Protein AF-A0A958Z8A8-F1 (afdb_monomer_lite)

Structure (mmCIF, N/CA/C/O backbone):
data_AF-A0A958Z8A8-F1
#
_entry.id   AF-A0A958Z8A8-F1
#
loop_
_atom_site.group_PDB
_atom_site.id
_atom_site.type_symbol
_atom_site.label_atom_id
_atom_site.label_alt_id
_atom_site.label_comp_id
_atom_site.label_asym_id
_atom_site.label_entity_id
_atom_site.label_seq_id
_atom_site.pdbx_PDB_ins_code
_atom_site.Cartn_x
_atom_site.Cartn_y
_atom_site.Cartn_z
_atom_site.occupancy
_atom_site.B_iso_or_equiv
_atom_site.auth_seq_id
_atom_site.auth_comp_id
_atom_site.auth_asym_id
_atom_site.auth_atom_id
_atom_site.pdbx_PDB_model_num
ATOM 1 N N . MET A 1 1 ? -38.952 27.092 67.601 1.00 54.75 1 MET A N 1
ATOM 2 C CA . MET A 1 1 ? -40.073 27.244 66.637 1.00 54.75 1 MET A CA 1
ATOM 3 C C . MET A 1 1 ? -39.727 26.847 65.192 1.00 54.75 1 MET A C 1
ATOM 5 O O . MET A 1 1 ? -40.662 26.666 64.426 1.00 54.75 1 MET A O 1
ATOM 9 N N . LYS A 1 2 ? -38.445 26.691 64.802 1.00 58.69 2 LYS A N 1
ATOM 10 C CA . LYS A 1 2 ? -38.044 26.308 63.429 1.00 58.69 2 LYS A CA 1
ATOM 11 C C . LYS A 1 2 ? -38.071 24.785 63.187 1.00 58.69 2 LYS A C 1
ATOM 13 O O . LYS A 1 2 ? -38.668 24.362 62.208 1.00 58.69 2 LYS A O 1
ATOM 18 N N . ASP A 1 3 ? -37.629 23.976 64.154 1.00 65.19 3 ASP A N 1
ATOM 19 C CA . ASP A 1 3 ? -37.577 22.502 64.030 1.00 65.19 3 ASP A CA 1
ATOM 20 C C . ASP A 1 3 ? -38.925 21.807 63.790 1.00 65.19 3 ASP A C 1
ATOM 22 O O . ASP A 1 3 ? -38.991 20.721 63.217 1.00 65.19 3 ASP A O 1
ATOM 26 N N . HIS A 1 4 ? -40.028 22.409 64.242 1.00 68.25 4 HIS A N 1
ATOM 27 C CA . HIS A 1 4 ? -41.357 21.831 64.040 1.00 68.25 4 HIS A CA 1
ATOM 28 C C . HIS A 1 4 ? -41.842 21.989 62.597 1.00 68.25 4 HIS A C 1
ATOM 30 O O . HIS A 1 4 ? -42.572 21.128 62.119 1.00 68.25 4 HIS A O 1
ATOM 36 N N . LYS A 1 5 ? -41.426 23.050 61.892 1.00 74.06 5 LYS A N 1
ATOM 37 C CA . LYS A 1 5 ? -41.806 23.262 60.489 1.00 74.06 5 LYS A CA 1
ATOM 38 C C . LYS A 1 5 ? -41.073 22.303 59.556 1.00 74.06 5 LYS A C 1
ATOM 40 O O . LYS A 1 5 ? -41.696 21.771 58.645 1.00 74.06 5 LYS A O 1
ATOM 45 N N . ASP A 1 6 ? -39.800 22.033 59.827 1.00 79.12 6 ASP A N 1
ATOM 46 C CA . ASP A 1 6 ? -38.992 21.128 59.004 1.00 79.12 6 ASP A CA 1
ATOM 47 C C . ASP A 1 6 ? -39.490 19.679 59.111 1.00 79.12 6 ASP A C 1
ATOM 49 O O . ASP A 1 6 ? -39.632 18.995 58.100 1.00 79.12 6 ASP A O 1
ATOM 53 N N . LYS A 1 7 ? -39.896 19.243 60.313 1.00 81.56 7 LYS A N 1
ATOM 54 C CA . LYS A 1 7 ? -40.525 17.925 60.524 1.00 81.56 7 LYS A CA 1
ATOM 55 C C . LYS A 1 7 ? -41.878 17.774 59.829 1.00 81.56 7 LYS A C 1
ATOM 57 O O . LYS A 1 7 ? -42.217 16.686 59.369 1.00 81.56 7 LYS A O 1
ATOM 62 N N . GLU A 1 8 ? -42.674 18.838 59.779 1.00 84.06 8 GLU A N 1
ATOM 63 C CA . GLU A 1 8 ? -43.956 18.832 59.066 1.00 84.06 8 GLU A CA 1
ATOM 64 C C . GLU A 1 8 ? -43.733 18.788 57.545 1.00 84.06 8 GLU A C 1
ATOM 66 O O . GLU A 1 8 ? -44.413 18.034 56.853 1.00 84.06 8 GLU A O 1
ATOM 71 N N . LEU A 1 9 ? -42.730 19.507 57.028 1.00 85.25 9 LEU A N 1
ATOM 72 C CA . LEU A 1 9 ? -42.328 19.441 55.618 1.00 85.25 9 LEU A CA 1
ATOM 73 C C . LEU A 1 9 ? -41.820 18.049 55.229 1.00 85.25 9 LEU A C 1
ATOM 75 O O . LEU A 1 9 ? -42.236 17.512 54.204 1.00 85.25 9 LEU A O 1
ATOM 79 N N . GLU A 1 10 ? -40.988 17.429 56.061 1.00 85.19 10 GLU A N 1
ATOM 80 C CA . GLU A 1 10 ? -40.496 16.069 55.832 1.00 85.19 10 GLU A CA 1
ATOM 81 C C . GLU A 1 10 ? -41.640 15.043 55.835 1.00 85.19 10 GLU A C 1
ATOM 83 O O . GLU A 1 10 ? -41.713 14.182 54.956 1.00 85.19 10 GLU A O 1
ATOM 88 N N . LYS A 1 11 ? -42.602 15.177 56.760 1.00 87.44 11 LYS A N 1
ATOM 89 C CA . LYS A 1 11 ? -43.818 14.350 56.764 1.00 87.44 11 LYS A CA 1
ATOM 90 C C . LYS A 1 11 ? -44.654 14.543 55.504 1.00 87.44 11 LYS A C 1
ATOM 92 O O . LYS A 1 11 ? -45.176 13.557 54.993 1.00 87.44 11 LYS A O 1
ATOM 97 N N . LEU A 1 12 ? -44.787 15.771 55.002 1.00 86.25 12 LEU A N 1
ATOM 98 C CA . LEU A 1 12 ? -45.512 16.052 53.761 1.00 86.25 12 LEU A CA 1
ATOM 99 C C . LEU A 1 12 ? -44.819 15.415 52.552 1.00 86.25 12 LEU A C 1
ATOM 101 O O . LEU A 1 12 ? -45.485 14.746 51.766 1.00 86.25 12 LEU A O 1
ATOM 105 N N . VAL A 1 13 ? -43.495 15.547 52.439 1.00 84.75 13 VAL A N 1
ATOM 106 C CA . VAL A 1 13 ? -42.701 14.923 51.366 1.00 84.75 13 VAL A CA 1
ATOM 107 C C . VAL A 1 13 ? -42.803 13.401 51.421 1.00 84.75 13 VAL A C 1
ATOM 109 O O . VAL A 1 13 ? -43.057 12.767 50.401 1.00 84.75 13 VAL A O 1
ATOM 112 N N . ASN A 1 14 ? -42.681 12.809 52.609 1.00 82.88 14 ASN A N 1
ATOM 113 C CA . ASN A 1 14 ? -42.784 11.363 52.780 1.00 82.88 14 ASN A CA 1
ATOM 114 C C . ASN A 1 14 ? -44.198 10.858 52.448 1.00 82.88 14 ASN A C 1
ATOM 116 O O . ASN A 1 14 ? -44.354 9.840 51.784 1.00 82.88 14 ASN A O 1
ATOM 120 N N . LYS A 1 15 ? -45.245 11.602 52.827 1.00 81.75 15 LYS A N 1
ATOM 121 C CA . LYS A 1 15 ? -46.630 11.254 52.483 1.00 81.75 15 LYS A CA 1
ATOM 122 C C . LYS A 1 15 ? -46.876 11.343 50.974 1.00 81.75 15 LYS A C 1
ATOM 124 O O . LYS A 1 15 ? -47.519 10.463 50.416 1.00 81.75 15 LYS A O 1
ATOM 129 N N . LEU A 1 16 ? -46.331 12.364 50.309 1.00 80.94 16 LEU A N 1
ATOM 130 C CA . LEU A 1 16 ? -46.394 12.501 48.851 1.00 80.94 16 LEU A CA 1
ATOM 131 C C . LEU A 1 16 ? -45.656 11.352 48.146 1.00 80.94 16 LEU A C 1
ATOM 133 O O . LEU A 1 16 ? -46.233 10.730 47.260 1.00 80.94 16 LEU A O 1
ATOM 137 N N . MET A 1 17 ? -44.446 10.999 48.592 1.00 78.69 17 MET A N 1
ATOM 138 C CA . MET A 1 17 ? -43.692 9.860 48.047 1.00 78.69 17 MET A CA 1
ATOM 139 C C . MET A 1 17 ? -44.364 8.504 48.304 1.00 78.69 17 MET A C 1
ATOM 141 O O . MET A 1 17 ? -44.259 7.614 47.471 1.00 78.69 17 MET A O 1
ATOM 145 N N . GLN A 1 18 ? -45.055 8.329 49.434 1.00 75.69 18 GLN A N 1
ATOM 146 C CA . GLN A 1 18 ? -45.794 7.095 49.739 1.00 75.69 18 GLN A CA 1
ATOM 147 C C . GLN A 1 18 ? -47.075 6.945 48.909 1.00 75.69 18 GLN A C 1
ATOM 149 O O . GLN A 1 18 ? -47.513 5.823 48.660 1.00 75.69 18 GLN A O 1
ATOM 154 N N . HIS A 1 19 ? -47.696 8.059 48.509 1.00 67.56 19 HIS A N 1
ATOM 155 C CA . HIS A 1 19 ? -48.904 8.055 47.682 1.00 67.56 19 HIS A CA 1
ATOM 156 C C . HIS A 1 19 ? -48.614 7.959 46.182 1.00 67.56 19 HIS A C 1
ATOM 158 O O . HIS A 1 19 ? -49.502 7.578 45.419 1.00 67.56 19 HIS A O 1
ATOM 164 N N . GLU A 1 20 ? -47.389 8.253 45.750 1.00 64.44 20 GLU A N 1
ATOM 165 C CA . GLU A 1 20 ? -46.950 7.904 44.408 1.00 64.44 20 GLU A CA 1
ATOM 166 C C . GLU A 1 20 ? -46.591 6.417 44.363 1.00 64.44 20 GLU A C 1
ATOM 168 O O . GLU A 1 20 ? -45.597 5.964 44.926 1.00 64.44 20 GLU A O 1
ATOM 173 N N . THR A 1 21 ? -47.404 5.622 43.664 1.00 60.75 21 THR A N 1
ATOM 174 C 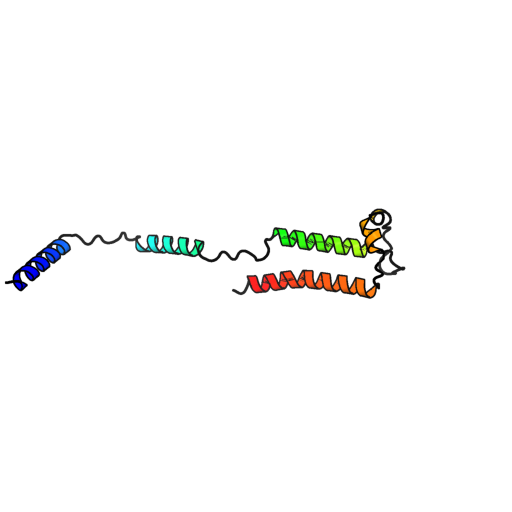CA . THR A 1 21 ? -47.003 4.271 43.263 1.00 60.75 21 THR A CA 1
ATOM 175 C C . THR A 1 21 ? -45.671 4.368 42.533 1.00 60.75 21 THR A C 1
ATOM 177 O O . THR A 1 21 ? -45.612 4.982 41.464 1.00 60.75 21 THR A O 1
ATOM 180 N N . LEU A 1 22 ? -44.626 3.765 43.110 1.00 62.62 22 LEU A N 1
ATOM 181 C CA . LEU A 1 22 ? -43.317 3.589 42.489 1.00 62.62 22 LEU A CA 1
ATOM 182 C C . LEU A 1 22 ? -43.540 3.088 41.063 1.00 62.62 22 LEU A C 1
ATOM 184 O O . LEU A 1 22 ? -43.893 1.923 40.864 1.00 62.62 22 LEU A O 1
ATOM 188 N N . LYS A 1 23 ? -43.385 3.980 40.075 1.00 60.25 23 LYS A N 1
ATOM 189 C CA . LYS A 1 23 ? -43.434 3.614 38.661 1.00 60.25 23 LYS A CA 1
ATOM 190 C C . LYS A 1 23 ? -42.274 2.668 38.436 1.00 60.25 23 LYS A C 1
ATOM 192 O O . LYS A 1 23 ? -41.131 3.087 38.273 1.00 60.25 23 LYS A O 1
ATOM 197 N N . THR A 1 24 ? -42.573 1.381 38.515 1.00 64.88 24 THR A N 1
ATOM 198 C CA . THR A 1 24 ? -41.605 0.343 38.231 1.00 64.88 24 THR A CA 1
ATOM 199 C C . THR A 1 24 ? -41.271 0.509 36.756 1.00 64.88 24 THR A C 1
ATOM 201 O O . THR A 1 24 ? -42.197 0.627 35.942 1.00 64.88 24 THR A O 1
ATOM 204 N N . PRO A 1 25 ? -39.985 0.620 36.393 1.00 67.81 25 PRO A N 1
ATOM 205 C CA . PRO A 1 25 ? -39.621 0.667 34.990 1.00 67.81 25 PRO A CA 1
ATOM 206 C C . PRO A 1 25 ? -40.247 -0.535 34.275 1.00 67.81 25 PRO A C 1
ATOM 208 O O . PRO A 1 25 ? -40.462 -1.586 34.886 1.00 67.81 25 PRO A O 1
ATOM 211 N N . SER A 1 26 ? -40.577 -0.375 32.991 1.00 75.88 26 SER A N 1
ATOM 212 C CA . SER A 1 26 ? -41.045 -1.515 32.205 1.00 75.88 26 SER A CA 1
ATOM 213 C C . SER A 1 26 ? -40.016 -2.643 32.296 1.00 75.88 26 SER A C 1
ATOM 215 O O . SER A 1 26 ? -38.818 -2.380 32.434 1.00 75.88 26 SER A O 1
ATOM 217 N N . GLN A 1 27 ? -40.473 -3.895 32.222 1.00 75.06 27 GLN A N 1
ATOM 218 C CA . GLN A 1 27 ? -39.586 -5.063 32.303 1.00 75.06 27 GLN A CA 1
ATOM 219 C C . GLN A 1 27 ? -38.414 -4.967 31.305 1.00 75.06 27 GLN A C 1
ATOM 221 O O . GLN A 1 27 ? -37.305 -5.381 31.620 1.00 75.06 27 GLN A O 1
ATOM 226 N N . ASP A 1 28 ? -38.632 -4.290 30.173 1.00 79.00 28 ASP A N 1
ATOM 227 C CA . ASP A 1 28 ? -37.653 -4.111 29.099 1.00 79.00 28 ASP A CA 1
ATOM 228 C C . ASP A 1 28 ? -36.863 -2.791 29.162 1.00 79.00 28 ASP A C 1
ATOM 230 O O . ASP A 1 28 ? -36.161 -2.447 28.207 1.00 79.00 28 ASP A O 1
ATOM 234 N N . PHE A 1 29 ? -36.995 -1.985 30.219 1.00 79.31 29 PHE A N 1
ATOM 235 C CA . PHE A 1 29 ? -36.325 -0.681 30.305 1.00 79.31 29 PHE A CA 1
ATOM 236 C C . PHE A 1 29 ? -34.803 -0.833 30.254 1.00 79.31 29 PHE A C 1
ATOM 238 O O . PHE A 1 29 ? -34.139 -0.200 29.433 1.00 79.31 29 PHE A O 1
ATOM 245 N N . THR A 1 30 ? -34.260 -1.724 31.084 1.00 85.12 30 THR A N 1
ATOM 246 C CA . THR A 1 30 ? -32.823 -2.010 31.136 1.00 85.12 30 THR A CA 1
ATOM 247 C C . THR A 1 30 ? -32.326 -2.548 29.798 1.00 85.12 30 THR A C 1
ATOM 249 O O . THR A 1 30 ? -31.315 -2.074 29.285 1.00 85.12 30 THR A O 1
ATOM 252 N N . ASP A 1 31 ? -33.077 -3.453 29.173 1.00 82.31 31 ASP A N 1
ATOM 253 C CA . ASP A 1 31 ? -32.711 -4.017 27.875 1.00 82.31 31 ASP A CA 1
ATOM 254 C C . ASP A 1 31 ? -32.735 -2.978 26.757 1.00 82.31 31 ASP A C 1
ATOM 256 O O . ASP A 1 31 ? -31.904 -3.033 25.852 1.00 82.31 31 ASP A O 1
ATOM 260 N N . ASN A 1 32 ? -33.672 -2.029 26.784 1.00 84.19 32 ASN A N 1
ATOM 261 C CA . ASN A 1 32 ? -33.720 -0.945 25.806 1.00 84.19 32 ASN A CA 1
ATOM 262 C C . ASN A 1 32 ? -32.586 0.059 26.012 1.00 84.19 32 ASN A C 1
ATOM 264 O O . ASN A 1 32 ? -31.975 0.486 25.032 1.00 84.19 32 ASN A O 1
ATOM 268 N N . VAL A 1 33 ? -32.263 0.397 27.263 1.00 85.50 33 VAL A N 1
ATOM 269 C CA . VAL A 1 33 ? -31.148 1.292 27.597 1.00 85.50 33 VAL A CA 1
ATOM 270 C C . VAL A 1 33 ? -29.815 0.657 27.202 1.00 85.50 33 VAL A C 1
ATOM 272 O O . VAL A 1 33 ? -29.035 1.289 26.493 1.00 85.50 33 VAL A O 1
ATOM 275 N N . ILE A 1 34 ? -29.578 -0.608 27.561 1.00 84.38 34 ILE A N 1
ATOM 276 C CA . ILE A 1 34 ? -28.357 -1.337 27.188 1.00 84.38 34 ILE A CA 1
ATOM 277 C C . ILE A 1 34 ? -28.268 -1.507 25.669 1.00 84.38 34 ILE A C 1
ATOM 279 O O . ILE A 1 34 ? -27.194 -1.301 25.106 1.00 84.38 34 ILE A O 1
ATOM 283 N N . ARG A 1 35 ? -29.376 -1.809 24.976 1.00 83.12 35 ARG A N 1
ATOM 284 C CA . ARG A 1 35 ? -29.398 -1.852 23.502 1.00 83.12 35 ARG A CA 1
ATOM 285 C C . ARG A 1 35 ? -29.015 -0.509 22.892 1.00 83.12 35 ARG A C 1
ATOM 287 O O . ARG A 1 35 ? -28.184 -0.483 21.988 1.00 83.12 35 ARG A O 1
ATOM 294 N N . HIS A 1 36 ? -29.565 0.596 23.395 1.00 80.81 36 HIS A N 1
ATOM 295 C CA . HIS A 1 36 ? -29.224 1.931 22.903 1.00 80.81 36 HIS A CA 1
ATOM 296 C C . HIS A 1 36 ? -27.752 2.270 23.158 1.00 80.81 36 HIS A C 1
ATOM 298 O O . HIS A 1 36 ? -27.064 2.711 22.239 1.00 80.81 36 HIS A O 1
ATOM 304 N N . ILE A 1 37 ? -27.245 1.996 24.362 1.00 80.00 37 ILE A N 1
ATOM 305 C CA . ILE A 1 37 ? -25.838 2.219 24.719 1.00 80.00 37 ILE A CA 1
ATOM 306 C C . ILE A 1 37 ? -24.925 1.394 23.813 1.00 80.00 37 ILE A C 1
ATOM 308 O O . ILE A 1 37 ? -24.021 1.960 23.208 1.00 80.00 37 ILE A O 1
ATOM 312 N N . LYS A 1 38 ? -25.220 0.106 23.620 1.00 77.19 38 LYS A N 1
ATOM 313 C CA . LYS A 1 38 ? -24.437 -0.780 22.754 1.00 77.19 38 LYS A CA 1
ATOM 314 C C . LYS A 1 38 ? -24.454 -0.324 21.297 1.00 77.19 38 LYS A C 1
ATOM 316 O O . LYS A 1 38 ? -23.410 -0.281 20.669 1.00 77.19 38 LYS A O 1
ATOM 321 N N . THR A 1 39 ? -25.596 0.126 20.768 1.00 71.69 39 THR A N 1
ATOM 322 C CA . THR A 1 39 ? -2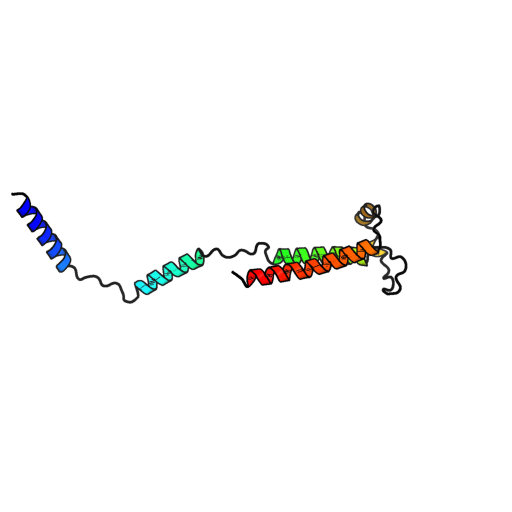5.645 0.684 19.402 1.00 71.69 39 THR A CA 1
ATOM 323 C C . THR A 1 39 ? -24.904 2.012 19.253 1.00 71.69 39 THR A C 1
ATOM 325 O O . THR A 1 39 ? -24.402 2.313 18.171 1.00 71.69 39 THR A O 1
ATOM 328 N N . LEU A 1 40 ? -24.836 2.831 20.306 1.00 69.06 40 LEU A N 1
ATOM 329 C CA . LEU A 1 40 ? -24.053 4.066 20.307 1.00 69.06 40 LEU A CA 1
ATOM 330 C C . LEU A 1 40 ? -22.558 3.770 20.445 1.00 69.06 40 LEU A C 1
ATOM 332 O O . LEU A 1 40 ? -21.756 4.448 19.808 1.00 69.06 40 LEU A O 1
ATOM 336 N N . GLU A 1 41 ? -22.199 2.753 21.223 1.00 66.06 41 GLU A N 1
ATOM 337 C CA . GLU A 1 41 ? -20.839 2.252 21.396 1.00 66.06 41 GLU A CA 1
ATOM 338 C C . GLU A 1 41 ? -20.331 1.553 20.133 1.00 66.06 41 GLU A C 1
ATOM 340 O O . GLU A 1 41 ? -19.246 1.886 19.690 1.00 66.06 41 GLU A O 1
ATOM 345 N N . ASP A 1 42 ? -21.133 0.732 19.452 1.00 63.06 42 ASP A N 1
ATOM 346 C CA . ASP A 1 42 ? -20.801 0.138 18.146 1.00 63.06 42 ASP A CA 1
ATOM 347 C C . ASP A 1 42 ? -20.624 1.207 17.052 1.00 63.06 42 ASP A C 1
ATOM 349 O O . ASP A 1 42 ? -19.813 1.055 16.140 1.00 63.06 42 ASP A O 1
ATOM 353 N N . LYS A 1 43 ? -21.356 2.327 17.145 1.00 59.78 43 LYS A N 1
ATOM 354 C CA . LYS A 1 43 ? -21.174 3.494 16.260 1.00 59.78 43 LYS A CA 1
ATOM 355 C C . LYS A 1 43 ? -19.945 4.338 16.619 1.00 59.78 43 LYS A C 1
ATOM 357 O O . LYS A 1 43 ? -19.451 5.065 15.758 1.00 59.78 43 LYS A O 1
ATOM 362 N N . LYS A 1 44 ? -19.482 4.282 17.873 1.00 55.44 44 LYS A N 1
ATOM 363 C CA . LYS A 1 44 ? -18.289 4.986 18.382 1.00 55.44 44 LYS A CA 1
ATOM 364 C C . LYS A 1 44 ? -17.033 4.127 18.369 1.00 55.44 44 LYS A C 1
ATOM 366 O O . LYS A 1 44 ? -15.943 4.695 18.420 1.00 55.44 44 LYS A O 1
ATOM 371 N N . ALA A 1 45 ? -17.179 2.805 18.314 1.00 55.34 45 ALA A N 1
ATOM 372 C CA . ALA A 1 45 ? -16.107 1.864 18.088 1.00 55.34 45 ALA A CA 1
ATOM 373 C C . ALA A 1 45 ? -15.441 2.352 16.818 1.00 55.34 45 ALA A C 1
ATOM 375 O O . ALA A 1 45 ? -16.070 2.445 15.764 1.00 55.34 45 ALA A O 1
ATOM 376 N N . THR A 1 46 ? -14.206 2.811 16.977 1.00 53.94 46 THR A N 1
ATOM 377 C CA . THR A 1 46 ? -13.388 3.370 15.919 1.00 53.94 46 THR A CA 1
ATOM 378 C C . THR A 1 46 ? -13.362 2.348 14.799 1.00 53.94 46 THR A C 1
ATOM 380 O O . THR A 1 46 ? -12.603 1.383 14.867 1.00 53.94 46 THR A O 1
ATOM 383 N N . ALA A 1 47 ? -14.253 2.506 13.817 1.00 58.69 47 ALA A N 1
ATOM 384 C CA . ALA A 1 47 ? -14.326 1.613 12.683 1.00 58.69 47 ALA A CA 1
ATOM 385 C C . ALA A 1 47 ? -12.937 1.668 12.073 1.00 58.69 47 ALA A C 1
ATOM 387 O O . ALA A 1 47 ? -12.514 2.736 11.622 1.00 58.69 47 ALA A O 1
ATOM 388 N N . TYR A 1 48 ? -12.201 0.561 12.190 1.00 53.84 48 TYR A N 1
ATOM 389 C CA . TYR A 1 48 ? -10.808 0.479 11.794 1.00 53.84 48 TYR A CA 1
ATOM 390 C C . TYR A 1 48 ? -10.773 0.730 10.294 1.00 53.84 48 TYR A C 1
ATOM 392 O O . TYR A 1 48 ? -11.019 -0.157 9.475 1.00 53.84 48 TYR A O 1
ATOM 400 N N . LYS A 1 49 ? -10.600 1.999 9.926 1.00 56.66 49 LYS A N 1
ATOM 401 C CA . LYS A 1 49 ? -10.593 2.420 8.542 1.00 56.66 49 LYS A CA 1
ATOM 402 C C . LYS A 1 49 ? -9.256 1.922 8.021 1.00 56.66 49 LYS A C 1
ATOM 404 O O . LYS A 1 49 ? -8.227 2.387 8.511 1.00 56.66 49 LYS A O 1
ATOM 409 N N . PRO A 1 50 ? -9.240 0.946 7.101 1.00 62.06 50 PRO A N 1
ATOM 410 C CA . PRO A 1 50 ? -7.986 0.375 6.647 1.00 62.06 50 PRO A CA 1
ATOM 411 C C . PRO A 1 50 ? -7.101 1.514 6.137 1.00 62.06 50 PRO A C 1
ATOM 413 O O . PRO A 1 50 ? -7.558 2.303 5.306 1.00 62.06 50 PRO A O 1
ATOM 416 N N . LEU A 1 51 ? -5.858 1.594 6.640 1.00 63.06 51 LEU A N 1
ATOM 417 C CA . LEU A 1 51 ? -4.869 2.639 6.309 1.00 63.06 51 LEU A CA 1
ATOM 418 C C . LEU A 1 51 ? -4.776 2.899 4.798 1.00 63.06 51 LEU A C 1
ATOM 420 O O . LEU A 1 51 ? -4.506 4.015 4.367 1.00 63.06 51 LEU A O 1
ATOM 424 N N . ILE A 1 52 ? -5.030 1.861 3.998 1.00 67.12 52 ILE A N 1
ATOM 425 C CA . ILE A 1 52 ? -5.144 1.943 2.549 1.00 67.12 52 ILE A CA 1
ATOM 426 C C . ILE A 1 52 ? -6.448 1.244 2.119 1.00 67.12 52 ILE A C 1
ATOM 428 O O . ILE A 1 52 ? -6.579 0.026 2.323 1.00 67.12 52 ILE A O 1
ATOM 432 N N . PRO A 1 53 ? -7.412 1.962 1.511 1.00 76.00 53 PRO A N 1
ATOM 433 C CA . PRO A 1 53 ? -8.657 1.378 1.022 1.00 76.00 53 PRO A CA 1
ATOM 434 C C . PRO A 1 53 ? -8.392 0.326 -0.068 1.00 76.00 53 PRO A C 1
ATOM 436 O O . PRO A 1 53 ? -7.471 0.448 -0.874 1.00 76.00 53 PRO A O 1
ATOM 439 N N . LYS A 1 54 ? -9.224 -0.725 -0.105 1.00 73.19 54 LYS A N 1
ATOM 440 C CA . LYS A 1 54 ? -9.110 -1.880 -1.021 1.00 73.19 54 LYS A CA 1
ATOM 441 C C . LYS A 1 54 ? -8.825 -1.537 -2.502 1.00 73.19 54 LYS A C 1
ATOM 443 O O . LYS A 1 54 ? -7.974 -2.216 -3.070 1.00 73.19 54 LYS A O 1
ATOM 448 N N . PRO A 1 55 ? -9.435 -0.512 -3.134 1.00 77.94 55 PRO A N 1
ATOM 449 C CA . PRO A 1 55 ? -9.124 -0.174 -4.529 1.00 77.94 55 PRO A CA 1
ATOM 450 C C . PRO A 1 55 ? -7.689 0.330 -4.743 1.00 77.94 55 PRO A C 1
ATOM 452 O O . PRO A 1 55 ? -7.100 0.064 -5.786 1.00 77.94 55 PRO A O 1
ATOM 455 N N . ILE A 1 56 ? -7.089 1.000 -3.753 1.00 80.12 56 ILE A N 1
ATOM 456 C CA . ILE A 1 56 ? -5.718 1.522 -3.871 1.00 80.12 56 ILE A CA 1
ATOM 457 C C . ILE A 1 56 ? -4.696 0.377 -3.880 1.00 80.12 56 ILE A C 1
ATOM 459 O O . ILE A 1 56 ? -3.676 0.472 -4.555 1.00 80.12 56 ILE A O 1
ATOM 463 N N . TRP A 1 57 ? -4.999 -0.751 -3.229 1.00 78.19 57 TRP A N 1
ATOM 464 C CA . TRP A 1 57 ? -4.182 -1.965 -3.338 1.00 78.19 57 TRP A CA 1
ATOM 465 C C . TRP A 1 57 ? -4.184 -2.554 -4.747 1.00 78.19 57 TRP A C 1
ATOM 467 O O . TRP A 1 57 ? -3.131 -2.949 -5.240 1.00 78.19 57 TRP A O 1
ATOM 477 N N . ALA A 1 58 ? -5.349 -2.595 -5.399 1.00 79.12 58 ALA A N 1
ATOM 478 C CA . ALA A 1 58 ? -5.455 -3.074 -6.774 1.00 79.12 58 ALA A CA 1
ATOM 479 C C . ALA A 1 58 ? -4.700 -2.151 -7.744 1.00 79.12 58 ALA A C 1
ATOM 481 O O . ALA A 1 58 ? -3.987 -2.636 -8.618 1.00 79.12 58 ALA A O 1
ATOM 482 N N . LEU A 1 59 ? -4.791 -0.831 -7.540 1.00 84.81 59 LEU A N 1
ATOM 483 C CA . LEU A 1 59 ? -4.038 0.156 -8.316 1.00 84.81 59 LEU A CA 1
ATOM 484 C C . LEU A 1 59 ? -2.522 -0.010 -8.141 1.00 84.81 59 LEU A C 1
ATOM 486 O O . LEU A 1 59 ? -1.786 0.005 -9.126 1.00 84.81 59 LEU A O 1
ATOM 490 N N . LEU A 1 60 ? -2.055 -0.199 -6.903 1.00 82.44 60 LEU A N 1
ATOM 491 C CA . LEU A 1 60 ? -0.634 -0.390 -6.612 1.00 82.44 60 LEU A CA 1
ATOM 492 C C . LEU A 1 60 ? -0.105 -1.675 -7.262 1.00 82.44 60 LEU A C 1
ATOM 494 O O . LEU A 1 60 ? 0.944 -1.647 -7.897 1.00 82.44 60 LEU A O 1
ATOM 498 N N . ALA A 1 61 ? -0.862 -2.773 -7.168 1.00 81.56 61 ALA A N 1
ATOM 499 C CA . ALA A 1 61 ? -0.521 -4.030 -7.826 1.00 81.56 61 ALA A CA 1
ATOM 500 C C . ALA A 1 61 ? -0.475 -3.881 -9.355 1.00 81.56 61 ALA A C 1
ATOM 502 O O . ALA A 1 61 ? 0.486 -4.320 -9.980 1.00 81.56 61 ALA A O 1
ATOM 503 N N . ALA A 1 62 ? -1.464 -3.216 -9.959 1.00 84.44 62 ALA A N 1
ATOM 504 C CA . ALA A 1 62 ? -1.500 -2.977 -11.402 1.00 84.44 62 ALA A CA 1
ATOM 505 C C . ALA A 1 62 ? -0.314 -2.123 -11.881 1.00 84.44 62 ALA A C 1
ATOM 507 O O . ALA A 1 62 ? 0.320 -2.458 -12.879 1.00 84.44 62 ALA A O 1
ATOM 508 N N . CYS A 1 63 ? 0.025 -1.062 -11.143 1.00 83.56 63 CYS A N 1
ATOM 509 C CA . CYS A 1 63 ? 1.189 -0.223 -11.430 1.00 83.56 63 CYS A CA 1
ATOM 510 C C . CYS A 1 63 ? 2.485 -1.045 -11.390 1.00 83.56 63 CYS A C 1
ATOM 512 O O . CYS A 1 63 ? 3.322 -0.967 -12.288 1.00 83.56 63 CYS A O 1
ATOM 514 N N . PHE A 1 64 ? 2.606 -1.908 -10.386 1.00 81.38 64 PHE A N 1
ATOM 515 C CA . PHE A 1 64 ? 3.754 -2.782 -10.219 1.00 81.38 64 PHE A CA 1
ATOM 516 C C . PHE A 1 64 ? 3.910 -3.804 -11.343 1.00 81.38 64 PHE A C 1
ATOM 518 O O . PHE A 1 64 ? 5.002 -3.976 -11.880 1.00 81.38 64 PHE A O 1
ATOM 525 N N . VAL A 1 65 ? 2.807 -4.448 -11.731 1.00 83.62 65 VAL A N 1
ATOM 526 C CA . VAL A 1 65 ? 2.776 -5.365 -12.874 1.00 83.62 65 VAL A CA 1
ATOM 527 C C . VAL A 1 65 ? 3.123 -4.622 -14.163 1.00 83.62 65 VAL A C 1
ATOM 529 O O . VAL A 1 65 ? 3.889 -5.143 -14.965 1.00 83.62 65 VAL A O 1
ATOM 532 N N . GLY A 1 66 ? 2.637 -3.392 -14.345 1.00 82.75 66 GLY A N 1
ATOM 533 C CA . GLY A 1 66 ? 2.983 -2.558 -15.498 1.00 82.75 66 GLY A CA 1
ATOM 534 C C . GLY A 1 66 ? 4.484 -2.276 -15.593 1.00 82.75 66 GLY A C 1
ATOM 535 O O . GLY A 1 66 ? 5.074 -2.449 -16.657 1.00 82.75 66 GLY A O 1
ATOM 536 N N . ILE A 1 67 ? 5.120 -1.924 -14.472 1.00 77.38 67 ILE A N 1
ATOM 537 C CA . ILE A 1 67 ? 6.575 -1.717 -14.401 1.00 77.38 67 ILE A CA 1
ATOM 538 C C . ILE A 1 67 ? 7.319 -3.029 -14.676 1.00 77.38 67 ILE A C 1
ATOM 540 O O . ILE A 1 67 ? 8.276 -3.041 -15.444 1.00 77.38 67 ILE A O 1
ATOM 544 N N . PHE A 1 68 ? 6.868 -4.141 -14.096 1.00 75.56 68 PHE A N 1
ATOM 545 C CA . PHE A 1 68 ? 7.472 -5.454 -14.317 1.00 75.56 68 PHE A CA 1
ATOM 546 C C . PHE A 1 68 ? 7.416 -5.875 -15.791 1.00 75.56 68 PHE A C 1
ATOM 548 O O . PHE A 1 68 ? 8.434 -6.270 -16.355 1.00 75.56 68 PHE A O 1
ATOM 555 N N . LEU A 1 69 ? 6.254 -5.734 -16.432 1.00 77.12 69 LEU A N 1
ATOM 556 C CA . LEU A 1 69 ? 6.087 -6.002 -17.858 1.00 77.12 69 LEU A CA 1
ATOM 557 C C . LEU A 1 69 ? 6.982 -5.083 -18.694 1.00 77.12 69 LEU A C 1
ATOM 559 O O . LEU A 1 69 ? 7.648 -5.555 -19.608 1.00 77.12 69 LEU A O 1
ATOM 563 N N . PHE A 1 70 ? 7.059 -3.796 -18.357 1.00 71.12 70 PHE A N 1
ATOM 564 C CA . PHE A 1 70 ? 7.956 -2.868 -19.041 1.00 71.12 70 PHE A CA 1
ATOM 565 C C . PHE A 1 70 ? 9.430 -3.262 -18.895 1.00 71.12 70 PHE A C 1
ATOM 567 O O . PHE A 1 70 ? 10.182 -3.139 -19.850 1.00 71.12 70 PHE A O 1
ATOM 574 N N . LEU A 1 71 ? 9.856 -3.782 -17.744 1.00 70.00 71 LEU A N 1
ATOM 575 C CA . LEU A 1 71 ? 11.216 -4.293 -17.584 1.00 70.00 71 LEU A CA 1
ATOM 576 C C . LEU A 1 71 ? 11.441 -5.544 -18.451 1.00 70.00 71 LEU A C 1
ATOM 578 O O . LEU A 1 71 ? 12.375 -5.575 -19.248 1.00 70.00 71 LEU A O 1
ATOM 582 N N . VAL A 1 72 ? 10.580 -6.557 -18.328 1.00 67.31 72 VAL A N 1
ATOM 583 C CA . VAL A 1 72 ? 10.736 -7.840 -19.040 1.00 67.31 72 VAL A CA 1
ATOM 584 C C . VAL A 1 72 ? 10.680 -7.670 -20.562 1.00 67.31 72 VAL A C 1
ATOM 586 O O . VAL A 1 72 ? 11.475 -8.275 -21.272 1.00 67.31 72 VAL A O 1
ATOM 589 N N . PHE A 1 73 ? 9.762 -6.844 -21.064 1.00 67.94 73 PHE A N 1
ATOM 590 C CA 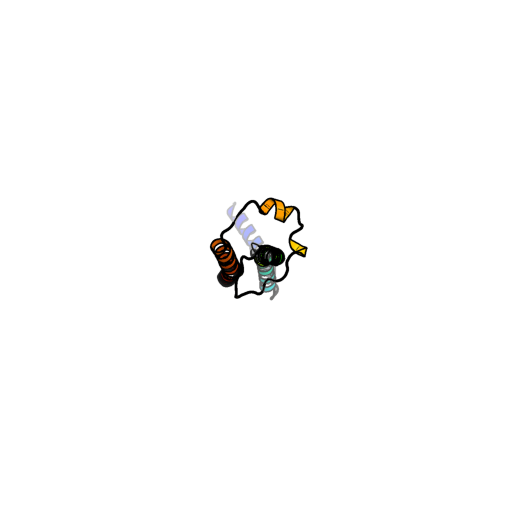. PHE A 1 73 ? 9.530 -6.662 -22.500 1.00 67.94 73 PHE A CA 1
ATOM 591 C C . PHE A 1 73 ? 10.242 -5.434 -23.087 1.00 67.94 73 PHE A C 1
ATOM 593 O O . PHE A 1 73 ? 10.549 -5.397 -24.273 1.00 67.94 73 PHE A O 1
ATOM 600 N N . GLY A 1 74 ? 10.507 -4.409 -22.285 1.00 58.44 74 GLY A N 1
ATOM 601 C CA . GLY A 1 74 ? 11.068 -3.130 -22.724 1.00 58.44 74 GLY A CA 1
ATOM 602 C C . GLY A 1 74 ? 12.568 -2.997 -22.494 1.00 58.44 74 GLY A C 1
ATOM 603 O O . GLY A 1 74 ? 13.050 -1.872 -22.401 1.00 58.44 74 GLY A O 1
ATOM 604 N N . THR A 1 75 ? 13.305 -4.105 -22.373 1.00 57.69 75 THR A N 1
ATOM 605 C CA . THR A 1 75 ? 14.773 -4.096 -22.425 1.00 57.69 75 THR A CA 1
ATOM 606 C C . THR A 1 75 ? 15.261 -4.903 -23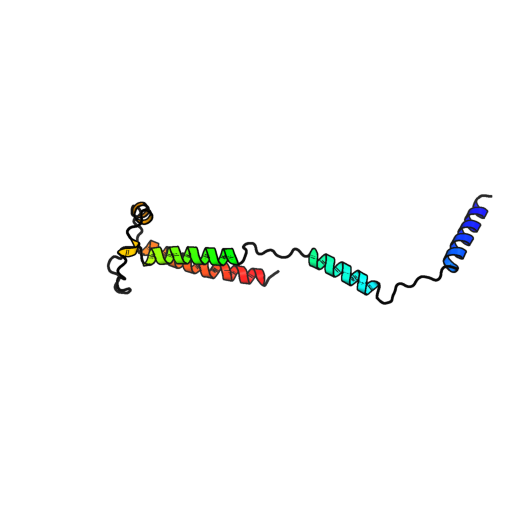.626 1.00 57.69 75 THR A C 1
ATOM 608 O O . THR A 1 75 ? 14.702 -5.965 -23.906 1.00 57.69 75 THR A O 1
ATOM 611 N N . PRO A 1 76 ? 16.290 -4.445 -24.367 1.00 54.50 76 PRO A N 1
ATOM 612 C CA . PRO A 1 76 ? 16.825 -5.200 -25.483 1.00 54.50 76 PRO A CA 1
ATOM 613 C C . PRO A 1 76 ? 17.736 -6.251 -24.855 1.00 54.50 76 PRO A C 1
ATOM 615 O O . PRO A 1 76 ? 18.840 -5.940 -24.397 1.00 54.50 76 PRO A O 1
ATOM 618 N N . SER A 1 77 ? 17.235 -7.475 -24.718 1.00 52.94 77 SER A N 1
ATOM 619 C CA . SER A 1 77 ? 18.011 -8.547 -24.110 1.00 52.94 77 SER A CA 1
ATOM 620 C C . SER A 1 77 ? 19.231 -8.852 -24.978 1.00 52.94 77 SER A C 1
ATOM 622 O O . SER A 1 77 ? 19.137 -9.216 -26.147 1.00 52.94 77 SER A O 1
ATOM 624 N N . GLN A 1 78 ? 20.408 -8.704 -24.371 1.00 51.50 78 GLN A N 1
ATOM 625 C CA . GLN A 1 78 ? 21.569 -9.487 -24.762 1.00 51.50 78 GLN A CA 1
ATOM 626 C C . GLN A 1 78 ? 21.185 -10.957 -24.556 1.00 51.50 78 GLN A C 1
ATOM 628 O O . GLN A 1 78 ? 20.665 -11.319 -23.494 1.00 51.50 78 GLN A O 1
ATOM 633 N N . GLU A 1 79 ? 21.373 -11.752 -25.605 1.00 50.62 79 GLU A N 1
ATOM 634 C CA . GLU A 1 79 ? 20.931 -13.138 -25.762 1.00 50.62 79 GLU A CA 1
ATOM 635 C C . GLU A 1 79 ? 20.938 -13.935 -24.451 1.00 50.62 79 GLU A C 1
ATOM 637 O O . GLU A 1 79 ? 21.979 -14.338 -23.935 1.00 50.62 79 GLU A O 1
ATOM 642 N N . SER A 1 80 ? 19.753 -14.148 -23.879 1.00 47.03 80 SER A N 1
ATOM 643 C CA . SER A 1 80 ? 19.577 -14.974 -22.687 1.00 47.03 80 SER A CA 1
ATOM 644 C C . SER A 1 80 ? 18.859 -16.254 -23.101 1.00 47.03 80 SER A C 1
ATOM 646 O O . SER A 1 80 ? 17.659 -16.262 -23.343 1.00 47.03 80 SER A O 1
ATOM 648 N N . THR A 1 81 ? 19.608 -17.356 -23.163 1.00 52.34 81 THR A N 1
ATOM 649 C CA . THR A 1 81 ? 19.218 -18.703 -23.638 1.00 52.34 81 THR A CA 1
ATOM 650 C C . THR A 1 81 ? 17.950 -19.298 -22.998 1.00 52.34 81 THR A C 1
ATOM 652 O O . THR A 1 81 ? 17.422 -20.294 -23.479 1.00 52.34 81 THR A O 1
ATOM 655 N N . TRP A 1 82 ? 17.443 -18.714 -21.914 1.00 53.72 82 TRP A N 1
ATOM 656 C CA . TRP A 1 82 ? 16.322 -19.229 -21.124 1.00 53.72 82 TRP A CA 1
ATOM 657 C C . TRP A 1 82 ? 14.974 -18.557 -21.431 1.00 53.72 82 TRP A C 1
ATOM 659 O O . TRP A 1 82 ? 13.943 -19.054 -20.981 1.00 53.72 82 TRP A O 1
ATOM 669 N N . MET A 1 83 ? 14.955 -17.462 -22.198 1.00 51.81 83 MET A N 1
ATOM 670 C CA . MET A 1 83 ? 13.722 -16.788 -22.605 1.00 51.81 83 MET A CA 1
ATOM 671 C C . MET A 1 83 ? 13.859 -16.387 -24.083 1.00 51.81 83 MET A C 1
ATOM 673 O O . MET A 1 83 ? 14.664 -15.508 -24.390 1.00 51.81 83 MET A O 1
ATOM 677 N N . PRO A 1 84 ? 13.150 -17.045 -25.024 1.00 50.16 84 PRO A N 1
ATOM 678 C CA . PRO A 1 84 ? 13.226 -16.680 -26.434 1.00 50.16 84 PRO A CA 1
ATOM 679 C C . PRO A 1 84 ? 12.793 -15.223 -26.572 1.00 50.16 84 PRO A C 1
ATOM 681 O O . PRO A 1 84 ? 11.735 -14.859 -26.059 1.00 50.16 84 PRO A O 1
ATOM 684 N N . ALA A 1 85 ? 13.625 -14.406 -27.222 1.00 51.31 85 ALA A N 1
ATOM 685 C CA . ALA A 1 85 ? 13.367 -12.993 -27.447 1.00 51.31 85 ALA A CA 1
ATOM 686 C C . ALA A 1 85 ? 11.965 -12.819 -28.049 1.00 51.31 85 ALA A C 1
ATOM 688 O O . ALA A 1 85 ? 11.712 -13.151 -29.206 1.00 51.31 85 ALA A O 1
ATOM 689 N N . MET A 1 86 ? 11.021 -12.353 -27.235 1.00 51.38 86 MET A N 1
ATOM 690 C CA . MET A 1 86 ? 9.729 -11.916 -27.734 1.00 51.38 86 MET A CA 1
ATOM 691 C C . MET A 1 86 ? 9.993 -10.588 -28.441 1.00 51.38 86 MET A C 1
ATOM 693 O O . MET A 1 86 ? 10.489 -9.659 -27.813 1.00 51.38 86 MET A O 1
ATOM 697 N N . ASN A 1 87 ? 9.740 -10.519 -29.750 1.00 50.28 87 ASN A N 1
ATOM 698 C CA . ASN A 1 87 ? 9.976 -9.316 -30.551 1.00 50.28 87 ASN A CA 1
ATOM 699 C C . ASN A 1 87 ? 9.191 -8.132 -29.965 1.00 50.28 87 ASN A C 1
ATOM 701 O O . ASN A 1 87 ? 7.960 -8.110 -30.010 1.00 50.28 87 ASN A O 1
ATOM 705 N N . THR A 1 88 ? 9.904 -7.154 -29.408 1.00 54.03 88 THR A N 1
ATOM 706 C CA . THR A 1 88 ? 9.341 -6.016 -28.663 1.00 54.03 88 THR A CA 1
ATOM 707 C C . THR A 1 88 ? 9.427 -4.690 -29.413 1.00 54.03 88 THR A C 1
ATOM 709 O O . THR A 1 88 ? 9.202 -3.633 -28.821 1.00 54.03 88 THR A O 1
ATOM 712 N N . ASP A 1 89 ? 9.642 -4.736 -30.734 1.00 55.19 89 ASP A N 1
ATOM 713 C CA . ASP A 1 89 ? 9.728 -3.553 -31.606 1.00 55.19 89 ASP A CA 1
ATOM 714 C C . ASP A 1 89 ? 8.516 -2.609 -31.483 1.00 55.19 89 ASP A C 1
ATOM 716 O O . ASP A 1 89 ? 8.646 -1.401 -31.654 1.00 55.19 89 ASP A O 1
ATOM 720 N N . VAL A 1 90 ? 7.339 -3.120 -31.107 1.00 55.16 90 VAL A N 1
ATOM 721 C CA . VAL A 1 90 ? 6.107 -2.317 -30.990 1.00 55.16 90 VAL A CA 1
ATOM 722 C C . VAL A 1 90 ? 6.042 -1.489 -29.694 1.00 55.16 90 VAL A C 1
ATOM 724 O O . VAL A 1 90 ? 5.357 -0.470 -29.652 1.00 55.16 90 VAL A O 1
ATOM 727 N N . LEU A 1 91 ? 6.752 -1.877 -28.627 1.00 54.53 91 LEU A N 1
ATOM 728 C CA . LEU A 1 91 ? 6.693 -1.185 -27.323 1.00 54.53 91 LEU A CA 1
ATOM 729 C C . LEU A 1 91 ? 7.802 -0.134 -27.140 1.00 54.53 91 LEU A C 1
ATOM 731 O O . LEU A 1 91 ? 7.766 0.654 -26.188 1.00 54.53 91 LEU A O 1
ATOM 735 N N . TYR A 1 92 ? 8.777 -0.118 -28.049 1.00 55.91 92 TYR A N 1
ATOM 736 C CA . TYR A 1 92 ? 10.009 0.656 -27.921 1.00 55.91 92 TYR A CA 1
ATOM 737 C C . TYR A 1 92 ? 9.947 2.077 -28.501 1.00 55.91 92 TYR A C 1
ATOM 739 O O . TYR A 1 92 ? 10.740 2.926 -28.087 1.00 55.91 92 TYR A O 1
ATOM 747 N N . ASP A 1 93 ? 8.991 2.389 -29.382 1.00 58.38 93 ASP A N 1
ATOM 748 C CA . ASP A 1 93 ? 8.852 3.731 -29.971 1.00 58.38 93 ASP A CA 1
ATOM 749 C C . ASP A 1 93 ? 7.974 4.666 -29.123 1.00 58.38 93 ASP A C 1
ATOM 751 O O . ASP A 1 93 ? 7.008 5.264 -29.585 1.00 58.38 93 ASP A O 1
ATOM 755 N N . ASN A 1 94 ? 8.303 4.794 -27.836 1.00 60.72 94 ASN A N 1
ATOM 756 C CA . ASN A 1 94 ? 7.637 5.728 -26.930 1.00 60.72 94 ASN A CA 1
ATOM 757 C C . ASN A 1 94 ? 8.653 6.751 -26.395 1.00 60.72 94 ASN A C 1
ATOM 759 O O . ASN A 1 94 ? 9.782 6.410 -26.034 1.00 60.72 94 ASN A O 1
ATOM 763 N N . GLN A 1 95 ? 8.263 8.029 -26.316 1.00 60.72 95 GLN A N 1
ATOM 764 C CA . GLN A 1 95 ? 9.144 9.131 -25.877 1.00 60.72 95 GLN A CA 1
ATOM 765 C C . GLN A 1 95 ? 9.717 8.919 -24.460 1.00 60.72 95 GLN A C 1
ATOM 767 O O . GLN A 1 95 ? 10.841 9.328 -24.172 1.00 60.72 95 GLN A O 1
ATOM 772 N N . LEU A 1 96 ? 8.976 8.214 -23.599 1.00 60.75 96 LEU A N 1
ATOM 773 C CA . LEU A 1 96 ? 9.402 7.796 -22.259 1.00 60.75 96 LEU A CA 1
ATOM 774 C C . LEU A 1 96 ? 10.604 6.842 -22.287 1.00 60.75 96 LEU A C 1
ATOM 776 O O . LEU A 1 96 ? 11.548 7.016 -21.517 1.00 60.75 96 LEU A O 1
ATOM 780 N N . THR A 1 97 ? 10.604 5.872 -23.200 1.00 59.59 97 THR A N 1
ATOM 781 C CA . THR A 1 97 ? 11.686 4.891 -23.355 1.00 59.59 97 THR A CA 1
ATOM 782 C C . THR A 1 97 ? 12.970 5.573 -23.831 1.00 59.59 97 THR A C 1
ATOM 784 O O . THR A 1 97 ? 14.050 5.271 -23.326 1.00 59.59 97 THR A O 1
ATOM 787 N N . LYS A 1 98 ? 12.863 6.569 -24.728 1.00 63.53 98 LYS A N 1
ATOM 788 C CA . LYS A 1 98 ? 14.004 7.387 -25.188 1.00 63.53 98 LYS A CA 1
ATOM 789 C C . LYS A 1 98 ? 14.609 8.243 -24.066 1.00 63.53 98 LYS A C 1
ATOM 791 O O . LYS A 1 98 ? 15.828 8.371 -24.011 1.00 63.53 98 LYS A O 1
ATOM 796 N N . ALA A 1 99 ? 13.794 8.769 -23.147 1.00 66.56 99 ALA A N 1
ATOM 797 C CA . ALA A 1 99 ? 14.280 9.526 -21.988 1.00 66.56 99 ALA A CA 1
ATOM 798 C C . ALA A 1 99 ? 14.992 8.637 -20.947 1.00 66.56 99 ALA A C 1
ATOM 800 O O . ALA A 1 99 ? 15.976 9.061 -20.343 1.00 66.56 99 ALA A O 1
ATOM 801 N N . LEU A 1 100 ? 14.535 7.392 -20.763 1.00 62.31 100 LEU A N 1
ATOM 802 C CA . LEU A 1 100 ? 15.149 6.430 -19.837 1.00 62.31 100 LEU A CA 1
ATOM 803 C C . LEU A 1 100 ? 16.339 5.659 -20.442 1.00 62.31 100 LEU A C 1
ATOM 805 O O . LEU A 1 100 ? 17.141 5.091 -19.703 1.00 62.31 100 LEU A O 1
ATOM 809 N N . SER A 1 101 ? 16.490 5.672 -21.772 1.00 61.31 101 SER A N 1
ATOM 810 C CA . SER A 1 101 ? 17.549 4.969 -22.516 1.00 61.31 101 SER A CA 1
ATOM 811 C C . SER A 1 101 ? 18.977 5.417 -22.169 1.00 61.31 101 SER A C 1
ATOM 813 O O . SER A 1 101 ? 19.931 4.724 -22.527 1.00 61.31 101 SER A O 1
ATOM 815 N N . GLY A 1 102 ? 19.156 6.560 -21.499 1.00 63.53 102 GLY A N 1
ATOM 816 C CA . GLY A 1 102 ? 20.463 7.015 -21.014 1.00 63.53 102 GLY A CA 1
ATOM 817 C C . GLY A 1 102 ? 20.982 6.230 -19.802 1.00 63.53 102 GLY A C 1
ATOM 818 O O . GLY A 1 102 ? 22.173 6.292 -19.499 1.00 63.53 102 GLY A O 1
ATOM 819 N N . VAL A 1 103 ? 20.116 5.475 -19.117 1.00 62.38 103 VAL A N 1
ATOM 820 C CA . VAL A 1 103 ? 20.464 4.753 -17.889 1.00 62.38 103 VAL A CA 1
ATOM 821 C C . VAL A 1 103 ? 20.714 3.279 -18.204 1.00 62.38 103 VAL A C 1
ATOM 823 O O . VAL A 1 103 ? 19.791 2.480 -18.345 1.00 62.38 103 VAL A O 1
ATOM 826 N N . LYS A 1 104 ? 21.992 2.906 -18.317 1.00 64.50 104 LYS A N 1
ATOM 827 C CA . LYS A 1 104 ? 22.407 1.510 -18.497 1.00 64.50 104 LYS A CA 1
ATOM 828 C C . LYS A 1 104 ? 22.391 0.790 -17.150 1.00 64.50 104 LYS A C 1
ATOM 830 O O . LYS A 1 104 ? 23.321 0.934 -16.359 1.00 64.50 104 LYS A O 1
ATOM 835 N N . PHE A 1 105 ? 21.353 0.005 -16.893 1.00 65.00 105 PHE A N 1
ATOM 836 C CA . PHE A 1 105 ? 21.344 -0.932 -15.772 1.00 65.00 105 PHE A CA 1
ATOM 837 C C . PHE A 1 105 ? 22.014 -2.248 -16.176 1.00 65.00 105 PHE A C 1
ATOM 839 O O . PHE A 1 105 ? 21.815 -2.740 -17.284 1.00 65.00 105 PHE A O 1
ATOM 846 N N . SER A 1 106 ? 22.811 -2.824 -15.275 1.00 74.12 106 SER A N 1
ATOM 847 C CA . SER A 1 106 ? 23.335 -4.180 -15.460 1.00 74.12 106 SER A CA 1
ATOM 848 C C . SER A 1 106 ? 22.205 -5.199 -15.313 1.00 74.12 106 SER A C 1
ATOM 850 O O . SER A 1 106 ? 21.324 -5.024 -14.464 1.00 74.12 106 SER A O 1
ATOM 852 N N . SER A 1 107 ? 22.249 -6.288 -16.087 1.00 73.69 107 SER A N 1
ATOM 853 C CA . SER A 1 107 ? 21.228 -7.343 -16.063 1.00 73.69 107 SER A CA 1
ATOM 854 C C . SER A 1 107 ? 21.005 -7.883 -14.647 1.00 73.69 107 SER A C 1
ATOM 856 O O . SER A 1 107 ? 19.868 -8.069 -14.227 1.00 73.69 107 SER A O 1
ATOM 858 N N . ILE A 1 108 ? 22.072 -8.037 -13.851 1.00 77.56 108 ILE A N 1
ATOM 859 C CA . ILE A 1 108 ? 21.971 -8.505 -12.459 1.00 77.56 108 ILE A CA 1
ATOM 860 C C . ILE A 1 108 ? 21.169 -7.544 -11.570 1.00 77.56 108 ILE A C 1
ATOM 862 O O . ILE A 1 108 ? 20.347 -7.984 -10.770 1.00 77.56 108 ILE A O 1
ATOM 866 N N . THR A 1 109 ? 21.363 -6.233 -11.731 1.00 77.19 109 THR A N 1
ATOM 867 C CA . THR A 1 109 ? 20.658 -5.202 -10.957 1.00 77.19 109 THR A CA 1
ATOM 868 C C . THR A 1 109 ? 19.175 -5.201 -11.298 1.00 77.19 109 THR A C 1
ATOM 870 O O . THR A 1 109 ? 18.335 -5.078 -10.411 1.00 77.19 109 THR A O 1
ATOM 873 N N . MET A 1 110 ? 18.853 -5.397 -12.575 1.00 74.88 110 MET A N 1
ATOM 874 C CA . MET A 1 110 ? 17.481 -5.482 -13.053 1.00 74.88 110 MET 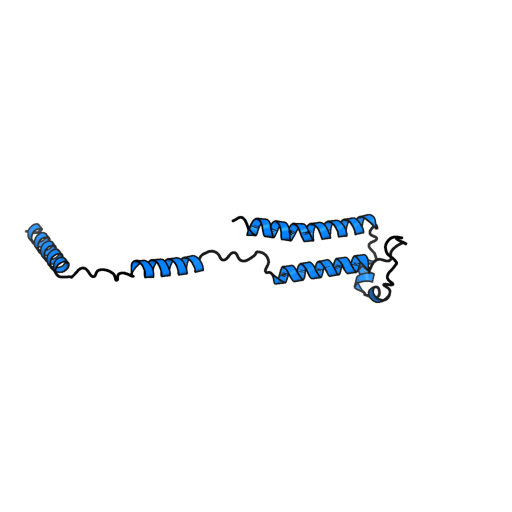A CA 1
ATOM 875 C C . MET A 1 110 ? 16.753 -6.713 -12.492 1.00 74.88 110 MET A C 1
ATOM 877 O O . MET A 1 110 ? 15.662 -6.576 -11.937 1.00 74.88 110 MET A O 1
ATOM 881 N N . TYR A 1 111 ? 17.378 -7.896 -12.547 1.00 75.50 111 TYR A N 1
ATOM 882 C CA . TYR A 1 111 ? 16.820 -9.116 -11.952 1.00 75.50 111 TYR A CA 1
ATOM 883 C C . TYR A 1 111 ? 16.673 -9.006 -10.429 1.00 75.50 111 TYR A C 1
ATOM 885 O O . TYR A 1 111 ? 15.656 -9.426 -9.878 1.00 75.50 111 TYR A O 1
ATOM 893 N N . ALA A 1 112 ? 17.647 -8.401 -9.741 1.00 81.62 112 ALA A N 1
ATOM 894 C CA . ALA A 1 112 ? 17.572 -8.169 -8.301 1.00 81.62 112 ALA A CA 1
ATOM 895 C C . ALA A 1 112 ? 16.415 -7.230 -7.937 1.00 81.62 112 ALA A C 1
ATOM 897 O O . ALA A 1 112 ? 15.682 -7.501 -6.987 1.00 81.62 112 ALA A O 1
ATOM 898 N N . PHE A 1 113 ? 16.210 -6.162 -8.713 1.00 80.31 113 PHE A N 1
ATOM 899 C CA . PHE A 1 113 ? 15.116 -5.219 -8.496 1.00 80.31 113 PHE A CA 1
ATOM 900 C C . PHE A 1 113 ? 13.756 -5.887 -8.687 1.00 80.31 113 PHE A C 1
ATOM 902 O O . PHE A 1 113 ? 12.870 -5.714 -7.858 1.00 80.31 113 PHE A O 1
ATOM 909 N N . VAL A 1 114 ? 13.619 -6.711 -9.728 1.00 78.25 114 VAL A N 1
ATOM 910 C CA . VAL A 1 114 ? 12.439 -7.546 -9.985 1.00 78.25 114 VAL A CA 1
ATOM 911 C C . VAL A 1 114 ? 12.159 -8.514 -8.833 1.00 78.25 114 VAL A C 1
ATOM 913 O O . VAL A 1 114 ? 11.022 -8.629 -8.374 1.00 78.25 114 VAL A O 1
ATOM 9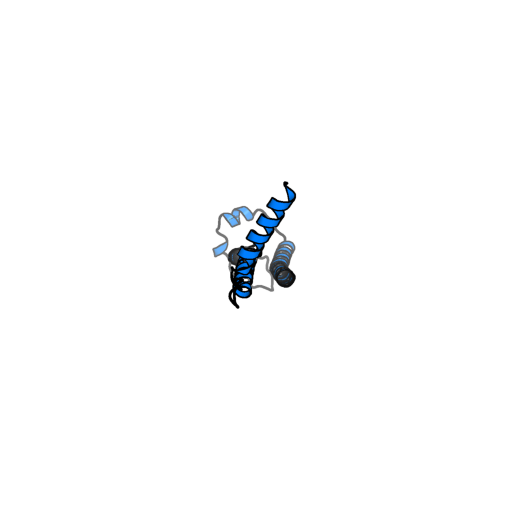16 N N . PHE A 1 115 ? 13.184 -9.218 -8.357 1.00 82.38 115 PHE A N 1
ATOM 917 C CA . PHE A 1 115 ? 13.038 -10.172 -7.264 1.00 82.38 115 PHE A CA 1
ATOM 918 C C . PHE A 1 115 ? 12.639 -9.468 -5.963 1.00 82.38 115 PHE A C 1
ATOM 920 O O . PHE A 1 115 ? 11.705 -9.890 -5.283 1.00 82.38 115 PHE A O 1
ATOM 927 N N . PHE A 1 116 ? 13.301 -8.353 -5.652 1.00 84.25 116 PHE A N 1
ATOM 928 C CA . PHE A 1 116 ? 12.991 -7.515 -4.499 1.00 84.25 116 PHE A CA 1
ATOM 929 C C . PHE A 1 116 ? 11.564 -6.971 -4.567 1.00 84.25 116 PHE A C 1
ATOM 931 O O . PHE A 1 116 ? 10.817 -7.012 -3.591 1.00 84.25 116 PHE A O 1
ATOM 938 N N . ALA A 1 117 ? 11.165 -6.534 -5.755 1.00 81.56 117 ALA A N 1
ATOM 939 C CA . ALA A 1 117 ? 9.823 -6.100 -6.052 1.00 81.56 117 ALA A CA 1
ATOM 940 C C . ALA A 1 117 ? 8.787 -7.203 -5.743 1.00 81.56 117 ALA A C 1
ATOM 942 O O . ALA A 1 117 ? 7.851 -6.997 -4.964 1.00 81.56 117 ALA A O 1
ATOM 943 N N . LEU A 1 118 ? 8.976 -8.398 -6.300 1.00 82.69 118 LEU A N 1
ATOM 944 C CA . LEU A 1 118 ? 8.104 -9.546 -6.050 1.00 82.69 118 LEU A CA 1
ATOM 945 C C . LEU A 1 118 ? 8.039 -9.899 -4.557 1.00 82.69 118 LEU A C 1
ATOM 947 O O . LEU A 1 118 ? 6.957 -10.154 -4.023 1.00 82.69 118 LEU A O 1
ATOM 951 N N . MET A 1 119 ? 9.182 -9.849 -3.871 1.00 82.56 119 MET A N 1
ATOM 952 C CA . MET A 1 119 ? 9.276 -10.107 -2.438 1.00 82.56 119 MET A CA 1
ATOM 953 C C . MET A 1 119 ? 8.432 -9.111 -1.631 1.00 82.56 119 MET A C 1
ATOM 955 O O . MET A 1 119 ? 7.602 -9.536 -0.827 1.00 82.56 119 MET A O 1
ATOM 959 N N . LEU A 1 120 ? 8.564 -7.806 -1.893 1.00 83.06 120 LEU A N 1
ATOM 960 C CA . LEU A 1 120 ? 7.753 -6.770 -1.246 1.00 83.06 120 LEU A CA 1
ATOM 961 C C . LEU A 1 120 ? 6.260 -6.941 -1.553 1.00 83.06 120 LEU A C 1
ATOM 963 O O . LEU A 1 120 ? 5.425 -6.821 -0.654 1.00 83.06 120 LEU A O 1
ATOM 967 N N . GLY A 1 121 ? 5.918 -7.286 -2.797 1.00 79.75 121 GLY A N 1
ATOM 968 C CA . GLY A 1 121 ? 4.540 -7.529 -3.223 1.00 79.75 121 GLY A CA 1
ATOM 969 C C . GLY A 1 121 ? 3.839 -8.637 -2.431 1.00 79.75 121 GLY A C 1
ATOM 970 O O . GLY A 1 121 ? 2.633 -8.555 -2.208 1.00 79.75 121 GLY A O 1
ATOM 971 N N . ILE A 1 122 ? 4.586 -9.637 -1.956 1.00 81.88 122 ILE A N 1
ATOM 972 C CA . ILE A 1 122 ? 4.074 -10.724 -1.107 1.00 81.88 122 ILE A CA 1
ATOM 973 C C . ILE A 1 122 ? 4.150 -10.352 0.380 1.00 81.88 122 ILE A C 1
ATOM 975 O O . ILE A 1 122 ? 3.212 -10.611 1.139 1.00 81.88 122 ILE A O 1
ATOM 979 N N . GLN A 1 123 ? 5.252 -9.734 0.808 1.00 82.75 123 GLN A N 1
ATOM 980 C CA . GLN A 1 123 ? 5.494 -9.386 2.210 1.00 82.75 123 GLN A CA 1
ATOM 981 C C . GLN A 1 123 ? 4.462 -8.401 2.749 1.00 82.75 123 GLN A C 1
ATOM 983 O O . GLN A 1 123 ? 3.954 -8.579 3.854 1.00 82.75 123 GLN A O 1
ATOM 988 N N . ILE A 1 124 ? 4.119 -7.382 1.967 1.00 82.19 124 ILE A N 1
ATOM 989 C CA . ILE A 1 124 ? 3.207 -6.323 2.386 1.00 82.19 124 ILE A CA 1
ATOM 990 C C . ILE A 1 124 ? 1.785 -6.855 2.708 1.00 82.19 124 ILE A C 1
ATOM 992 O O . ILE A 1 124 ? 1.275 -6.562 3.795 1.00 82.19 124 ILE A O 1
ATOM 996 N N . PRO A 1 125 ? 1.111 -7.649 1.847 1.00 77.50 125 PRO A N 1
ATOM 997 C CA . PRO A 1 125 ? -0.190 -8.230 2.182 1.00 77.50 125 PRO A CA 1
ATOM 998 C C . PRO A 1 125 ? -0.111 -9.283 3.296 1.00 77.50 125 PRO A C 1
ATOM 1000 O O . PRO A 1 125 ? -1.085 -9.450 4.033 1.00 77.50 125 PRO A O 1
ATOM 1003 N N . LEU A 1 126 ? 1.026 -9.968 3.456 1.00 79.88 126 LEU A N 1
ATOM 1004 C CA . LEU A 1 126 ? 1.240 -10.909 4.557 1.00 79.88 126 LEU A CA 1
ATOM 1005 C C . LEU A 1 126 ? 1.322 -10.181 5.908 1.00 79.88 126 LEU A C 1
ATOM 1007 O O . LEU A 1 126 ? 0.630 -10.574 6.848 1.00 79.88 126 LEU A O 1
ATOM 1011 N N . LEU A 1 127 ? 2.062 -9.068 5.975 1.00 78.81 127 LEU A N 1
ATOM 1012 C CA . LEU A 1 127 ? 2.103 -8.187 7.147 1.00 78.81 127 LEU A CA 1
ATOM 1013 C C . LEU A 1 127 ? 0.719 -7.611 7.452 1.00 78.81 127 LEU A C 1
ATOM 1015 O O . LEU A 1 127 ? 0.268 -7.652 8.594 1.00 78.81 127 LEU A O 1
ATOM 1019 N N . LYS A 1 128 ? 0.002 -7.144 6.424 1.00 70.62 128 LYS A N 1
ATOM 1020 C CA . LYS A 1 128 ? -1.367 -6.638 6.576 1.00 70.62 128 LYS A CA 1
ATOM 1021 C C . LYS A 1 128 ? -2.289 -7.685 7.208 1.00 70.62 128 LYS A C 1
ATOM 1023 O O . LYS A 1 128 ? -2.987 -7.371 8.163 1.00 70.62 128 LYS A O 1
ATOM 1028 N N . ARG A 1 129 ? -2.254 -8.932 6.724 1.00 70.56 129 ARG A N 1
ATOM 1029 C CA . ARG A 1 129 ? -3.053 -10.039 7.280 1.00 70.56 129 ARG A CA 1
ATOM 1030 C C . ARG A 1 129 ? -2.684 -10.394 8.720 1.00 70.56 129 ARG A C 1
ATOM 1032 O O . ARG A 1 129 ? -3.554 -10.849 9.455 1.00 70.56 129 ARG A O 1
ATOM 1039 N N . TYR A 1 130 ? -1.419 -10.233 9.102 1.00 77.12 130 TYR A N 1
ATOM 1040 C CA . TYR A 1 130 ? -0.961 -10.476 10.468 1.00 77.12 130 TYR A CA 1
ATOM 1041 C C . TYR A 1 130 ? -1.528 -9.432 11.440 1.00 77.12 130 TYR A C 1
ATOM 1043 O O . TYR A 1 130 ? -2.122 -9.801 12.448 1.00 77.12 130 TYR A O 1
ATOM 1051 N N . TYR A 1 131 ? -1.440 -8.143 11.094 1.00 68.81 131 TYR A N 1
ATOM 1052 C CA . TYR A 1 131 ? -1.996 -7.060 11.915 1.00 68.81 131 TYR A CA 1
ATOM 1053 C C . TYR A 1 131 ? -3.532 -7.052 11.948 1.00 68.81 131 TYR A C 1
ATOM 1055 O O . TYR A 1 131 ? -4.119 -6.757 12.979 1.00 68.81 131 TYR A O 1
ATOM 1063 N N . GLU A 1 132 ? -4.197 -7.433 10.854 1.00 66.12 132 GLU A N 1
ATOM 1064 C CA . GLU A 1 132 ? -5.667 -7.502 10.776 1.00 66.12 132 GLU A CA 1
ATOM 1065 C C . GLU A 1 132 ? -6.255 -8.676 11.592 1.00 66.12 132 GLU A C 1
ATOM 1067 O O . GLU A 1 132 ? -7.442 -8.680 11.898 1.00 66.12 132 GLU A O 1
ATOM 1072 N N . LYS A 1 133 ? -5.429 -9.666 11.968 1.00 59.62 133 LYS A N 1
ATOM 1073 C CA . LYS A 1 133 ? -5.799 -10.782 12.859 1.00 59.62 133 LYS A CA 1
ATOM 1074 C C . LYS A 1 133 ? -5.406 -10.565 14.326 1.00 59.62 133 LYS A C 1
ATOM 1076 O O . LYS A 1 133 ? -5.720 -11.421 15.148 1.00 59.62 133 LYS A O 1
ATOM 1081 N N . GLY A 1 134 ? -4.704 -9.479 14.644 1.00 61.78 134 GLY A N 1
ATOM 1082 C CA . GLY A 1 134 ? -4.068 -9.270 15.943 1.00 61.78 134 GLY A CA 1
ATOM 1083 C C . GLY A 1 134 ? -4.180 -7.835 16.444 1.00 61.78 134 GLY A C 1
ATOM 1084 O O . GLY A 1 134 ? -3.152 -7.194 16.661 1.00 61.78 134 GLY A O 1
ATOM 1085 N N . LEU A 1 135 ? -5.415 -7.362 16.627 1.00 47.66 135 LEU A N 1
ATOM 1086 C CA . LEU A 1 135 ? -5.816 -6.440 17.694 1.00 47.66 135 LEU A CA 1
ATOM 1087 C C . LEU A 1 135 ? -7.287 -6.693 18.046 1.00 47.66 135 LEU A C 1
ATOM 1089 O O . LEU A 1 135 ? -8.123 -6.602 17.119 1.00 47.66 135 LEU A O 1
#

Sequence (135 aa):
MKDHKDKELEKLVNKLMQHETLKTPSQDFTDNVIRHIKTLEDKKATAYKPLIPKPIWALLAACFVGIFLFLVFGTPSQESTWMPAMNTDVLYDNQLTKALSGVKFSSITMYAFVFFALMLGIQIPLLKRYYEKGL

Secondary structure (DSSP, 8-state):
--HHHHHHHHHHHHHHHHHS---PPPTTHHHHHHHHHHHHHHHHS-----SS-HHHHHHHHHHHHHHHHHHHHSS-----TTS-----TTTS--HHHHHHTT----HHHHHHHHHHHHHHHHHHHHHHHHHHT--

Foldseek 3Di:
DPVVVVVVVVVVVVVVVVPDDPPDPPPCPVVVVVVVVVVVVVVVVPPPPPPDDPVVLVVVVVVLVVVVCCLVLVDPDPDDPPDPNDPNPPVCPDPVNVVCVVDDDDPVRSVVVVVVSVVCNVVVVVVVVVVVVPD

pLDDT: mean 70.21, std 11.37, range [47.03, 87.44]

Radius of gyration: 37.0 Å; chains: 1; bounding box: 72×46×98 Å